Protein AF-A0A6N8U9N2-F1 (afdb_monomer)

Sequence (60 aa):
MLKYYKEFLSNYEYAAWIQTAILIASVAFFVLLVYLVLNKPKNYYKNTSELPLEDDDPLF

Radius of gyration: 21.28 Å; Cα contacts (8 Å, |Δi|>4): 2; chains: 1; bounding box: 47×24×49 Å

pLDDT: mean 81.18, std 13.45, range [50.16, 97.88]

Mean predicted aligned error: 10.76 Å

Structure (mmCIF, N/CA/C/O backbone):
data_AF-A0A6N8U9N2-F1
#
_entry.id   AF-A0A6N8U9N2-F1
#
loop_
_atom_site.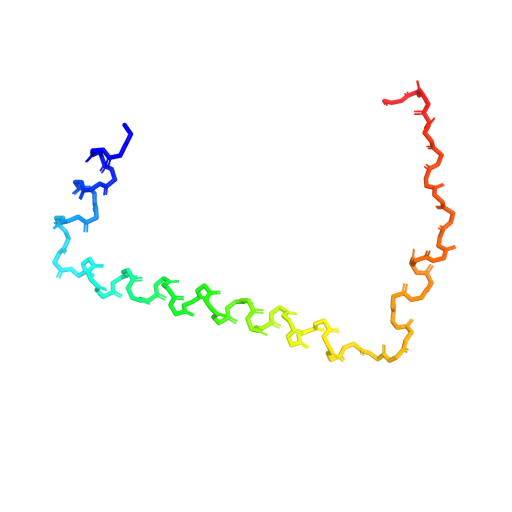group_PDB
_atom_site.id
_atom_site.type_symbol
_atom_site.label_atom_id
_atom_site.label_alt_id
_atom_site.label_comp_id
_atom_site.label_asym_id
_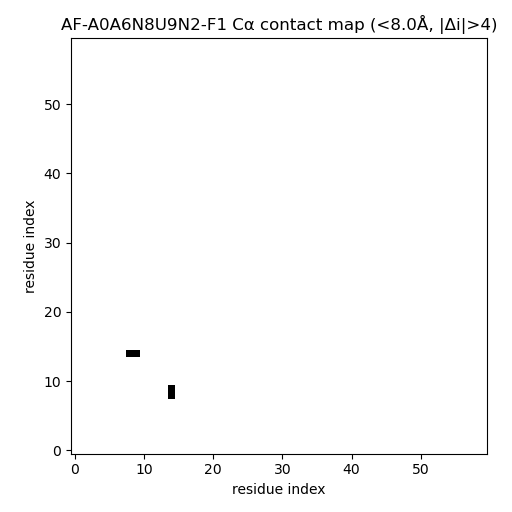atom_site.label_entity_id
_atom_site.label_seq_id
_atom_site.pdbx_PDB_ins_code
_atom_site.Cartn_x
_atom_site.Cartn_y
_atom_site.Cartn_z
_atom_site.occupancy
_atom_site.B_iso_or_equiv
_atom_site.auth_seq_id
_atom_site.auth_comp_id
_atom_site.auth_asym_id
_atom_site.auth_atom_id
_atom_site.pdbx_PDB_model_num
ATOM 1 N N . MET A 1 1 ? -9.150 0.074 -27.377 1.00 58.16 1 MET A N 1
ATOM 2 C CA . MET A 1 1 ? -8.620 0.283 -26.010 1.00 58.16 1 MET A CA 1
ATOM 3 C C . MET A 1 1 ? 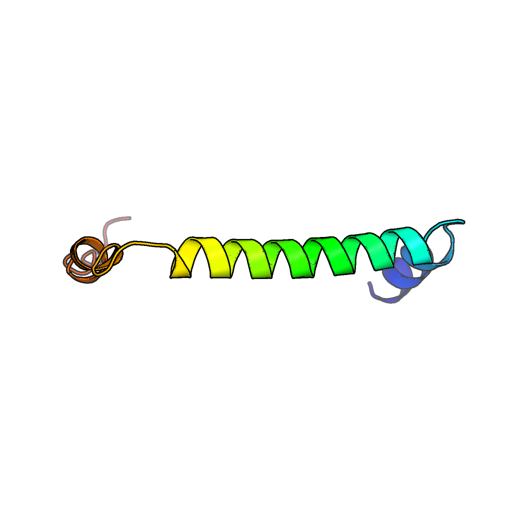-7.513 -0.711 -25.669 1.00 58.16 1 MET A C 1
ATOM 5 O O . MET A 1 1 ? -6.375 -0.277 -25.610 1.00 58.16 1 MET A O 1
ATOM 9 N N . LEU A 1 2 ? -7.769 -2.025 -25.562 1.00 61.75 2 LEU A N 1
ATOM 10 C CA . LEU A 1 2 ? -6.724 -3.019 -25.219 1.00 61.75 2 LEU A CA 1
ATOM 11 C C . LEU A 1 2 ? -5.492 -3.015 -26.152 1.00 61.75 2 LEU A C 1
ATOM 13 O O . LEU A 1 2 ? -4.368 -3.203 -25.698 1.00 61.75 2 LEU A O 1
ATOM 17 N N . LYS A 1 3 ? -5.700 -2.776 -27.456 1.00 61.06 3 LYS A N 1
ATOM 18 C CA . LYS A 1 3 ? -4.626 -2.735 -28.464 1.00 61.06 3 LYS A CA 1
ATOM 19 C C . LYS A 1 3 ? -3.615 -1.607 -28.197 1.00 61.06 3 LYS A C 1
ATOM 21 O O . LYS A 1 3 ? -2.420 -1.851 -28.275 1.00 61.06 3 LYS A O 1
ATOM 26 N N . TYR A 1 4 ? -4.103 -0.435 -27.775 1.00 63.38 4 TYR A N 1
ATOM 27 C CA . TYR A 1 4 ? -3.273 0.722 -27.422 1.00 63.38 4 TYR A CA 1
ATOM 28 C C . TYR A 1 4 ? -2.486 0.503 -26.126 1.00 63.38 4 TYR A C 1
ATOM 30 O O . TYR A 1 4 ? -1.322 0.872 -26.059 1.00 63.38 4 TYR A O 1
ATOM 38 N N . TYR A 1 5 ? -3.074 -0.164 -25.125 1.00 63.25 5 TYR A N 1
ATOM 39 C CA . TYR A 1 5 ? -2.351 -0.541 -23.902 1.00 63.25 5 TYR A CA 1
ATOM 40 C C . TYR A 1 5 ? -1.178 -1.472 -24.196 1.00 63.25 5 TYR A C 1
ATOM 42 O O . TYR A 1 5 ? -0.087 -1.283 -23.667 1.00 63.25 5 TYR A O 1
ATOM 50 N N . LYS A 1 6 ? -1.391 -2.464 -25.067 1.00 61.56 6 LYS A N 1
ATOM 51 C CA . LYS A 1 6 ? -0.332 -3.391 -25.460 1.00 61.56 6 LYS A CA 1
ATOM 52 C C . LYS A 1 6 ? 0.796 -2.656 -26.186 1.00 61.56 6 LYS A C 1
ATOM 54 O O . LYS A 1 6 ? 1.951 -2.869 -25.855 1.00 61.56 6 LYS A O 1
ATOM 59 N N . GLU A 1 7 ? 0.482 -1.762 -27.116 1.00 64.44 7 GLU A N 1
ATOM 60 C CA . GLU A 1 7 ? 1.482 -0.964 -27.842 1.00 64.44 7 GLU A CA 1
ATOM 61 C C . GLU A 1 7 ? 2.268 -0.007 -26.930 1.00 64.44 7 GLU A C 1
ATOM 63 O O . GLU A 1 7 ? 3.486 0.104 -27.071 1.00 64.44 7 GLU A O 1
ATOM 68 N N . PHE A 1 8 ? 1.590 0.621 -25.964 1.00 64.94 8 PHE A N 1
ATOM 69 C CA . PHE A 1 8 ? 2.191 1.537 -24.990 1.00 64.94 8 PHE A CA 1
ATOM 70 C C . PHE A 1 8 ? 3.116 0.814 -24.000 1.00 64.94 8 PHE A C 1
ATOM 72 O O . PHE A 1 8 ? 4.168 1.331 -23.637 1.00 64.94 8 PHE A O 1
ATOM 79 N N . LEU A 1 9 ? 2.748 -0.403 -23.589 1.00 63.59 9 LEU A N 1
ATOM 80 C CA . LEU A 1 9 ? 3.516 -1.200 -22.631 1.00 63.59 9 LEU A CA 1
ATOM 81 C C . LEU A 1 9 ? 4.584 -2.089 -23.282 1.00 63.59 9 LEU A C 1
ATOM 83 O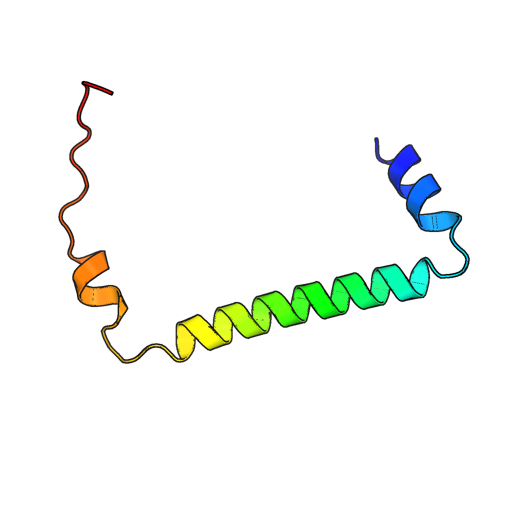 O . LEU A 1 9 ? 5.455 -2.565 -22.574 1.00 63.59 9 LEU A O 1
ATOM 87 N N . SER A 1 10 ? 4.549 -2.340 -24.594 1.00 63.12 10 SER A N 1
ATOM 88 C CA . SER A 1 10 ? 5.490 -3.282 -25.237 1.00 63.12 10 SER A CA 1
ATOM 89 C C . SER A 1 10 ? 6.711 -2.616 -25.881 1.00 63.12 10 SER A C 1
ATOM 91 O O . SER A 1 10 ? 7.683 -3.307 -26.160 1.00 63.12 10 SER A O 1
ATOM 93 N N . ASN A 1 11 ? 6.683 -1.301 -26.131 1.00 64.50 11 ASN A N 1
ATOM 94 C CA . ASN A 1 11 ? 7.716 -0.594 -26.910 1.00 64.50 11 ASN A CA 1
ATOM 95 C C . ASN A 1 11 ? 8.717 0.217 -26.067 1.00 64.50 11 ASN A C 1
ATOM 97 O O . ASN A 1 11 ? 9.434 1.055 -26.608 1.00 64.50 11 ASN A O 1
ATOM 101 N N . TYR A 1 12 ? 8.778 -0.002 -24.752 1.00 70.00 12 TYR A N 1
ATOM 102 C CA . TYR A 1 12 ? 9.724 0.700 -23.883 1.00 70.00 12 TYR A CA 1
ATOM 103 C C . TYR A 1 12 ? 10.867 -0.235 -23.484 1.00 70.00 12 TYR A C 1
ATOM 105 O O . TYR A 1 12 ? 10.616 -1.329 -22.982 1.00 70.00 12 TYR A O 1
ATOM 113 N N . GLU A 1 13 ? 12.113 0.212 -23.656 1.00 75.00 13 GLU A N 1
ATOM 114 C CA . GLU A 1 13 ? 13.342 -0.537 -23.326 1.00 75.00 13 GLU A CA 1
ATOM 115 C C . GLU A 1 13 ? 13.335 -1.085 -21.881 1.00 75.00 13 GLU A C 1
ATOM 117 O O . GLU A 1 13 ? 13.903 -2.134 -21.593 1.00 75.00 13 GLU A O 1
ATOM 122 N N . TYR A 1 14 ? 12.581 -0.430 -20.989 1.00 78.62 14 TYR A N 1
ATOM 123 C CA . TYR A 1 14 ? 12.432 -0.791 -19.577 1.00 78.62 14 TYR A CA 1
ATOM 124 C C . TYR A 1 14 ? 11.011 -1.213 -19.179 1.00 78.62 14 TYR A C 1
ATOM 126 O O . TYR A 1 14 ? 10.697 -1.247 -17.990 1.00 78.62 14 TYR A O 1
ATOM 134 N N . ALA A 1 15 ? 10.135 -1.537 -20.133 1.00 82.12 15 ALA A N 1
ATOM 135 C CA . ALA A 1 15 ? 8.731 -1.851 -19.857 1.00 82.12 15 ALA A CA 1
ATOM 136 C C . ALA A 1 15 ? 8.548 -2.949 -18.797 1.00 82.12 15 ALA A C 1
ATOM 138 O O . ALA A 1 15 ? 7.772 -2.779 -17.859 1.00 82.12 15 ALA A O 1
ATOM 139 N N . ALA A 1 16 ? 9.308 -4.042 -18.902 1.00 81.94 16 ALA A N 1
ATOM 140 C CA . ALA A 1 16 ? 9.252 -5.145 -17.944 1.00 81.94 16 ALA A CA 1
ATOM 141 C C . ALA A 1 16 ? 9.669 -4.709 -16.527 1.00 81.94 16 ALA A C 1
ATOM 143 O O . ALA A 1 16 ? 9.037 -5.094 -15.541 1.00 81.94 16 ALA A O 1
ATOM 144 N N . TRP A 1 17 ? 10.696 -3.862 -16.421 1.00 85.19 17 TRP A N 1
ATOM 145 C CA . TRP A 1 17 ? 11.164 -3.318 -15.146 1.00 85.19 17 TRP A CA 1
ATOM 146 C C . TRP A 1 17 ? 10.147 -2.365 -14.524 1.00 85.19 17 TRP A C 1
ATOM 148 O O . TRP A 1 17 ? 9.831 -2.500 -13.343 1.00 85.19 17 TRP A O 1
ATOM 158 N N . ILE A 1 18 ? 9.581 -1.454 -15.318 1.00 86.94 18 ILE A N 1
ATOM 159 C CA . ILE A 1 18 ? 8.549 -0.513 -14.865 1.00 86.94 18 ILE A CA 1
ATOM 160 C C . ILE A 1 18 ? 7.294 -1.273 -14.427 1.00 86.94 18 ILE A C 1
ATOM 162 O O . ILE A 1 18 ? 6.766 -1.015 -13.348 1.00 86.94 18 ILE A O 1
ATOM 166 N N . GLN A 1 19 ? 6.841 -2.252 -15.212 1.00 85.94 19 GLN A N 1
ATOM 167 C CA . GLN A 1 19 ? 5.689 -3.085 -14.864 1.00 85.94 19 GLN A CA 1
ATOM 168 C C . GLN A 1 19 ? 5.917 -3.843 -13.549 1.00 85.94 19 GLN A C 1
ATOM 170 O O . GLN A 1 19 ? 5.030 -3.882 -12.695 1.00 85.94 19 GLN A O 1
ATOM 175 N N . THR A 1 20 ? 7.114 -4.400 -13.359 1.00 91.44 20 THR A N 1
ATOM 176 C CA . THR A 1 20 ? 7.489 -5.097 -12.120 1.00 91.44 20 THR A CA 1
ATOM 177 C C . THR A 1 20 ? 7.516 -4.136 -10.930 1.00 91.44 20 THR A C 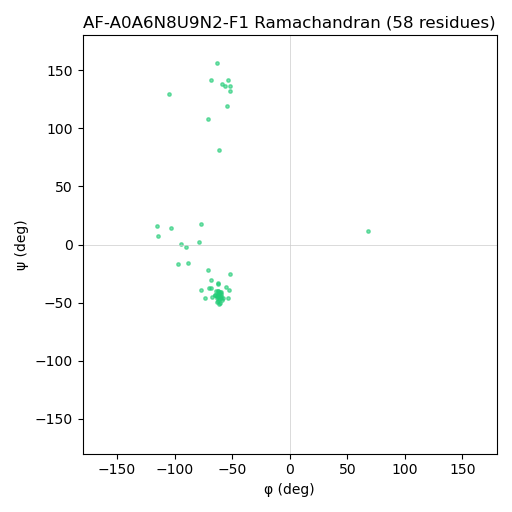1
ATOM 179 O O .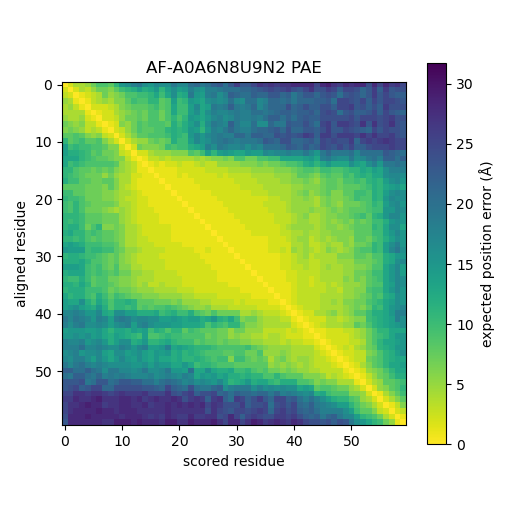 THR A 1 20 ? 6.970 -4.450 -9.873 1.00 91.44 20 THR A O 1
ATOM 182 N N . ALA A 1 21 ? 8.076 -2.937 -11.103 1.00 93.25 21 ALA A N 1
ATOM 183 C CA . ALA A 1 21 ? 8.101 -1.908 -10.068 1.00 93.25 21 ALA A CA 1
ATOM 184 C C . ALA A 1 21 ? 6.686 -1.458 -9.668 1.00 93.25 21 ALA A C 1
ATOM 186 O O . ALA A 1 21 ? 6.395 -1.360 -8.477 1.00 93.25 21 ALA A O 1
ATOM 187 N N . ILE A 1 22 ? 5.787 -1.257 -10.638 1.00 93.44 22 ILE A N 1
ATOM 188 C CA . ILE A 1 22 ? 4.378 -0.911 -10.389 1.00 93.44 22 ILE A CA 1
ATOM 189 C C . ILE A 1 22 ? 3.681 -2.019 -9.598 1.00 93.44 22 ILE A C 1
ATOM 191 O O . ILE A 1 22 ? 2.935 -1.725 -8.662 1.00 93.44 22 ILE A O 1
ATOM 195 N N . LEU A 1 23 ? 3.932 -3.286 -9.935 1.00 94.81 23 LEU A N 1
ATOM 196 C CA . LEU A 1 23 ? 3.345 -4.416 -9.221 1.00 94.81 23 LEU A CA 1
ATOM 197 C C . LEU A 1 23 ? 3.801 -4.440 -7.757 1.00 94.81 23 LEU A C 1
ATOM 199 O O . LEU A 1 23 ? 2.968 -4.522 -6.855 1.00 94.81 23 LEU A O 1
ATOM 203 N N . ILE A 1 24 ? 5.108 -4.307 -7.518 1.00 97.38 24 ILE A N 1
ATOM 204 C CA . ILE A 1 24 ? 5.682 -4.276 -6.166 1.00 97.38 24 ILE A CA 1
ATOM 205 C C . ILE A 1 24 ? 5.137 -3.085 -5.377 1.00 97.38 24 ILE A C 1
ATOM 207 O O . ILE A 1 24 ? 4.695 -3.262 -4.244 1.00 97.38 24 ILE A O 1
ATOM 211 N N . ALA A 1 25 ? 5.123 -1.890 -5.972 1.00 97.31 25 ALA A N 1
ATOM 212 C CA . ALA A 1 25 ? 4.601 -0.687 -5.331 1.00 97.31 25 ALA A CA 1
ATOM 213 C C . ALA A 1 25 ? 3.120 -0.842 -4.959 1.00 97.31 25 ALA A C 1
ATOM 215 O O . ALA 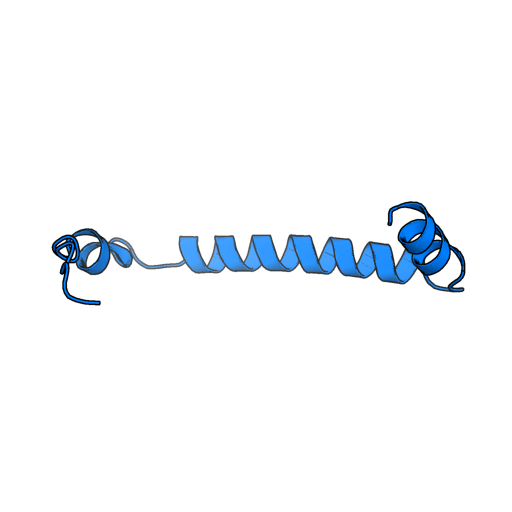A 1 25 ? 2.715 -0.465 -3.861 1.00 97.31 25 ALA A O 1
ATOM 216 N N . SER A 1 26 ? 2.329 -1.457 -5.841 1.00 96.50 26 SER A N 1
ATOM 217 C CA . SER A 1 26 ? 0.910 -1.727 -5.597 1.00 96.50 26 SER A CA 1
ATOM 218 C C . SER A 1 26 ? 0.723 -2.672 -4.411 1.00 96.50 26 SER A C 1
ATOM 220 O O . SER A 1 26 ? -0.032 -2.368 -3.491 1.00 96.50 26 SER A O 1
ATOM 222 N N . VAL A 1 27 ? 1.448 -3.795 -4.382 1.00 97.50 27 VAL A N 1
ATOM 223 C CA . VAL A 1 27 ? 1.388 -4.745 -3.259 1.00 97.50 27 VAL A CA 1
ATOM 224 C C . VAL A 1 27 ? 1.850 -4.081 -1.959 1.00 97.50 27 VAL A C 1
ATOM 226 O O . VAL A 1 27 ? 1.172 -4.201 -0.940 1.00 97.50 27 VAL A O 1
ATOM 229 N N . ALA A 1 28 ? 2.955 -3.334 -1.991 1.00 97.88 28 ALA A N 1
ATOM 230 C CA . ALA A 1 28 ? 3.476 -2.618 -0.830 1.00 97.88 28 ALA A CA 1
ATOM 231 C C . ALA A 1 28 ? 2.473 -1.591 -0.284 1.00 97.88 28 ALA A C 1
ATOM 233 O O . ALA A 1 28 ? 2.295 -1.501 0.929 1.00 97.88 28 ALA A O 1
ATOM 234 N N . PHE A 1 29 ? 1.773 -0.867 -1.162 1.00 97.62 29 PHE A N 1
ATOM 235 C CA . PHE A 1 29 ? 0.709 0.056 -0.775 1.00 97.62 29 PHE A CA 1
ATOM 236 C C . PHE A 1 29 ? -0.415 -0.658 -0.016 1.00 97.62 29 PHE A C 1
ATOM 238 O O . PHE A 1 29 ? -0.807 -0.209 1.060 1.00 97.62 29 PHE A O 1
ATOM 245 N N . PHE A 1 30 ? -0.894 -1.798 -0.522 1.00 97.00 30 PHE A N 1
ATOM 246 C CA . PHE A 1 30 ? -1.940 -2.567 0.158 1.00 97.00 30 PHE A CA 1
ATOM 247 C C . PHE A 1 30 ? -1.476 -3.121 1.503 1.00 97.00 30 PHE A C 1
ATOM 249 O O . PHE A 1 30 ? -2.203 -3.014 2.490 1.00 97.00 30 PHE A O 1
ATOM 256 N N . VAL A 1 31 ? -0.260 -3.666 1.570 1.00 97.88 31 VAL A N 1
ATOM 257 C CA . VAL A 1 31 ? 0.320 -4.153 2.829 1.00 97.88 31 VAL A CA 1
ATOM 258 C C . VAL A 1 31 ? 0.425 -3.017 3.844 1.00 97.88 31 VAL A C 1
ATOM 260 O O . VAL A 1 31 ? 0.042 -3.194 5.000 1.00 97.88 31 VAL A O 1
ATOM 263 N N . LEU A 1 32 ? 0.882 -1.838 3.416 1.00 97.69 32 LEU A N 1
ATOM 264 C CA . LEU A 1 32 ? 0.977 -0.662 4.273 1.00 97.69 32 LEU A CA 1
ATOM 265 C C . LEU A 1 32 ? -0.401 -0.215 4.770 1.00 97.69 32 LEU A C 1
ATOM 267 O O . LEU A 1 32 ? -0.557 0.062 5.955 1.00 97.69 32 LEU A O 1
ATOM 271 N N . LEU A 1 33 ? -1.407 -0.182 3.896 1.00 96.69 33 LEU A N 1
ATOM 272 C CA . LEU A 1 33 ? -2.773 0.196 4.256 1.00 96.69 33 LEU A CA 1
ATOM 273 C C . LEU A 1 33 ? -3.338 -0.765 5.312 1.00 96.69 33 LEU A C 1
ATOM 275 O O . LEU A 1 33 ? -3.794 -0.326 6.368 1.00 96.69 33 LEU A O 1
ATOM 279 N N . VAL A 1 34 ? -3.230 -2.075 5.075 1.00 96.00 34 VAL A N 1
ATOM 280 C CA . VAL A 1 34 ? -3.671 -3.102 6.031 1.00 96.00 34 VAL A CA 1
ATOM 281 C C . VAL A 1 34 ? -2.929 -2.958 7.356 1.00 96.00 34 VAL A C 1
ATOM 283 O O . VAL A 1 34 ? -3.560 -2.951 8.411 1.00 96.00 34 VAL A O 1
ATOM 286 N N . TYR A 1 35 ? -1.609 -2.778 7.317 1.00 96.50 35 TYR A N 1
ATOM 287 C CA . TYR A 1 35 ? -0.811 -2.551 8.517 1.00 96.50 35 TYR A CA 1
ATOM 288 C C . TYR A 1 35 ? -1.294 -1.321 9.296 1.00 96.50 35 TYR A C 1
ATOM 290 O O . TYR A 1 35 ? -1.505 -1.408 10.502 1.00 96.50 35 TYR A O 1
ATOM 298 N N . LEU A 1 36 ? -1.543 -0.193 8.628 1.00 94.69 36 LEU A N 1
ATOM 299 C CA . LEU A 1 36 ? -2.030 1.031 9.271 1.00 94.69 36 LEU A CA 1
ATOM 300 C C . LEU A 1 36 ? -3.409 0.863 9.921 1.00 94.69 36 LEU A C 1
ATOM 302 O O . LEU A 1 36 ? -3.663 1.486 10.954 1.00 94.69 36 LEU A O 1
ATOM 306 N N . VAL A 1 37 ? -4.285 0.048 9.329 1.00 93.31 37 VAL A N 1
ATOM 307 C CA . VAL A 1 37 ? -5.615 -0.262 9.878 1.00 93.31 37 VAL A CA 1
ATOM 308 C C . VAL A 1 37 ? -5.502 -1.197 11.081 1.00 93.31 37 VAL A C 1
ATOM 310 O O . VAL A 1 37 ? -6.104 -0.931 12.119 1.00 93.31 37 VAL A O 1
ATOM 313 N N . LEU A 1 38 ? -4.702 -2.261 10.982 1.00 92.12 38 LEU A N 1
ATOM 314 C CA . LEU A 1 38 ? -4.520 -3.227 12.071 1.00 92.12 38 LEU A CA 1
ATOM 315 C C . LEU A 1 38 ? -3.768 -2.638 13.265 1.00 92.12 38 LEU A C 1
ATOM 317 O O . LEU A 1 38 ? -4.022 -3.026 14.402 1.00 92.12 38 LEU A O 1
ATOM 321 N N . ASN A 1 39 ? -2.867 -1.686 13.021 1.00 92.88 39 ASN A N 1
ATOM 322 C CA . ASN A 1 39 ? -2.097 -1.029 14.071 1.00 92.88 39 ASN A CA 1
ATOM 323 C C . ASN A 1 39 ? -2.901 0.058 14.813 1.00 92.88 39 ASN A C 1
ATOM 325 O O . ASN A 1 39 ? -2.368 0.738 15.692 1.00 92.88 39 ASN A O 1
ATOM 329 N N . LYS A 1 40 ? -4.184 0.258 14.472 1.00 89.62 40 LYS A N 1
ATOM 330 C CA . LYS A 1 40 ? -5.076 1.117 15.256 1.00 89.62 40 LYS A CA 1
ATOM 331 C C . LYS A 1 40 ? -5.371 0.476 16.621 1.00 89.62 40 LYS A C 1
ATOM 333 O O . LYS A 1 40 ? -5.553 -0.738 16.710 1.00 89.62 40 LYS A O 1
ATOM 338 N N . PRO A 1 41 ? -5.454 1.273 17.701 1.00 87.06 41 PRO A N 1
ATOM 339 C CA . PRO A 1 41 ? -5.771 0.752 19.024 1.00 87.06 41 PRO A CA 1
ATOM 340 C C . PRO A 1 41 ? -7.174 0.133 19.056 1.00 87.06 41 PRO A C 1
ATOM 342 O O . PRO A 1 41 ? -8.058 0.484 18.270 1.00 87.06 41 PRO A O 1
ATOM 345 N N . LYS A 1 42 ? -7.401 -0.779 20.008 1.00 77.75 42 LYS A N 1
ATOM 346 C CA . LYS A 1 42 ? -8.733 -1.357 20.236 1.00 77.75 42 LYS A CA 1
ATOM 347 C C . LYS A 1 42 ? -9.766 -0.236 20.402 1.00 77.75 42 LYS A C 1
ATOM 349 O O . LYS A 1 42 ? -9.518 0.727 21.120 1.00 77.75 42 LYS A O 1
ATOM 354 N N . ASN A 1 43 ? -10.926 -0.391 19.762 1.00 82.06 43 ASN A N 1
ATOM 355 C CA . ASN A 1 43 ? -12.025 0.584 19.730 1.00 82.06 43 ASN A CA 1
ATOM 356 C C . ASN A 1 43 ? -11.746 1.896 18.970 1.00 82.06 43 ASN A C 1
ATOM 358 O O . ASN A 1 43 ? -12.564 2.806 19.065 1.00 82.06 43 ASN A O 1
ATOM 362 N N . TYR A 1 44 ? -10.664 2.009 18.187 1.00 86.62 44 TYR A N 1
ATOM 363 C CA . TYR A 1 44 ? -10.382 3.224 17.402 1.00 86.62 44 TYR A CA 1
ATOM 364 C C . TYR A 1 44 ? -11.560 3.665 16.517 1.00 86.62 44 TYR A C 1
ATOM 366 O O . TYR A 1 44 ? -11.853 4.850 16.428 1.00 86.62 44 TYR A O 1
ATOM 374 N N . TYR A 1 45 ? -12.269 2.709 15.914 1.00 85.31 45 TYR A N 1
ATOM 375 C CA . TYR A 1 45 ? -13.416 2.982 15.043 1.00 85.31 45 TYR A CA 1
ATOM 376 C C . TYR A 1 45 ? -14.765 3.025 15.775 1.00 85.31 45 TYR A C 1
ATOM 378 O O . TYR A 1 45 ? -15.772 3.305 15.138 1.00 85.31 45 TYR A O 1
ATOM 386 N N . LYS A 1 46 ? -14.803 2.773 17.092 1.00 85.25 46 LYS A N 1
ATOM 387 C CA . LYS A 1 46 ? -16.048 2.569 17.850 1.00 85.25 46 LYS A CA 1
ATOM 388 C C . LYS A 1 46 ? -16.957 3.800 17.825 1.00 85.25 46 LYS A C 1
ATOM 390 O O . LYS A 1 46 ? -18.111 3.697 17.436 1.00 85.25 46 LYS A O 1
ATOM 395 N N . ASN A 1 47 ? -16.408 4.967 18.158 1.00 81.44 47 ASN A N 1
ATOM 396 C CA . ASN A 1 47 ? -17.174 6.216 18.177 1.00 81.44 47 ASN A CA 1
ATOM 397 C C . ASN A 1 47 ? -17.712 6.581 16.786 1.00 81.44 47 ASN A C 1
ATOM 399 O O . ASN A 1 47 ? -18.788 7.148 16.682 1.00 81.44 47 ASN A O 1
ATOM 403 N N . THR A 1 48 ? -16.974 6.254 15.721 1.00 83.00 48 THR A N 1
ATOM 404 C CA . THR A 1 48 ? -17.402 6.516 14.342 1.00 83.00 48 THR A CA 1
ATOM 405 C C . THR A 1 48 ? -18.450 5.512 13.871 1.00 83.00 48 THR A C 1
ATOM 407 O O . THR A 1 48 ? -19.393 5.901 13.199 1.00 83.00 48 THR A O 1
ATOM 410 N N . SER A 1 49 ? -18.325 4.232 14.231 1.00 82.19 49 SER A N 1
ATOM 411 C CA . SER A 1 49 ? -19.325 3.211 13.888 1.00 82.19 49 SER A CA 1
ATOM 412 C C . SER A 1 49 ? -20.638 3.362 14.655 1.00 82.19 49 SER A C 1
ATOM 414 O O . SER A 1 49 ? -21.651 2.822 14.231 1.00 82.19 49 SER A O 1
ATOM 416 N N . GLU A 1 50 ? -20.601 4.044 15.801 1.00 85.62 50 GLU A N 1
ATOM 417 C CA . GLU A 1 50 ? -21.761 4.328 16.653 1.00 85.62 50 GLU A CA 1
ATOM 418 C C . GLU A 1 50 ? -22.390 5.697 16.355 1.00 85.62 50 GLU A C 1
ATOM 420 O O . GLU A 1 50 ? -23.364 6.069 17.012 1.00 85.62 50 GLU A O 1
ATOM 425 N N . LEU A 1 51 ? -21.855 6.454 15.386 1.00 84.69 51 LEU A N 1
ATOM 426 C CA . LEU A 1 51 ? -22.522 7.665 14.917 1.00 84.69 51 LEU A CA 1
ATOM 427 C C . LEU A 1 51 ? -23.914 7.287 14.390 1.00 84.69 51 LEU A C 1
ATOM 429 O O . LEU A 1 51 ? -24.046 6.259 13.716 1.00 84.69 51 LEU A O 1
ATOM 433 N N . PRO A 1 52 ? -24.949 8.091 14.693 1.00 84.00 52 PRO A N 1
ATOM 434 C CA . PRO A 1 52 ? -26.234 7.926 14.035 1.00 84.00 52 PRO A CA 1
ATOM 435 C C . PRO A 1 52 ? -26.011 7.951 12.522 1.00 84.00 52 PRO A C 1
ATOM 437 O O . PRO A 1 52 ? -25.154 8.691 12.033 1.00 84.00 52 PRO A O 1
ATOM 440 N N . LEU A 1 53 ? -26.749 7.101 11.803 1.00 78.75 53 LEU A N 1
ATOM 441 C CA . LEU A 1 53 ? -26.788 7.167 10.345 1.00 78.75 53 LEU A CA 1
ATOM 442 C C . LEU A 1 53 ? -27.120 8.614 9.976 1.00 78.75 53 LEU A C 1
ATOM 444 O O . LEU A 1 53 ? -28.010 9.198 10.593 1.00 78.75 53 LEU A O 1
ATOM 448 N N . GLU A 1 54 ? -26.367 9.198 9.043 1.00 73.81 54 GLU A N 1
ATOM 449 C CA . GLU A 1 54 ? -26.771 10.477 8.466 1.00 73.81 54 GLU A CA 1
ATOM 450 C C . GLU A 1 54 ? -28.189 10.269 7.933 1.00 73.81 54 GLU A C 1
ATOM 452 O O . GLU A 1 54 ? -28.423 9.352 7.142 1.00 73.81 54 GLU A O 1
ATOM 457 N N . ASP A 1 55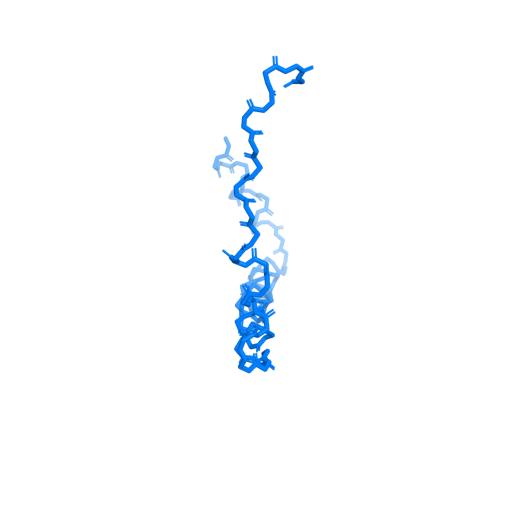 ? -29.144 11.030 8.470 1.00 70.38 55 ASP A N 1
ATOM 458 C CA . ASP A 1 55 ? -30.512 10.994 7.976 1.00 70.38 55 ASP A CA 1
ATOM 459 C C . ASP A 1 55 ? -30.456 11.313 6.475 1.00 70.38 55 ASP A C 1
ATOM 461 O O . ASP A 1 55 ? -29.714 12.212 6.071 1.00 70.38 55 ASP A O 1
ATOM 465 N N . ASP A 1 56 ? -31.202 10.565 5.653 1.00 66.81 56 ASP A N 1
ATOM 466 C CA . ASP A 1 56 ? -31.402 10.874 4.234 1.00 66.81 56 ASP A CA 1
ATOM 467 C C . ASP A 1 56 ? -32.090 12.248 4.149 1.00 66.81 56 ASP A C 1
ATOM 469 O O . ASP A 1 56 ? -33.316 12.330 4.073 1.00 66.81 56 AS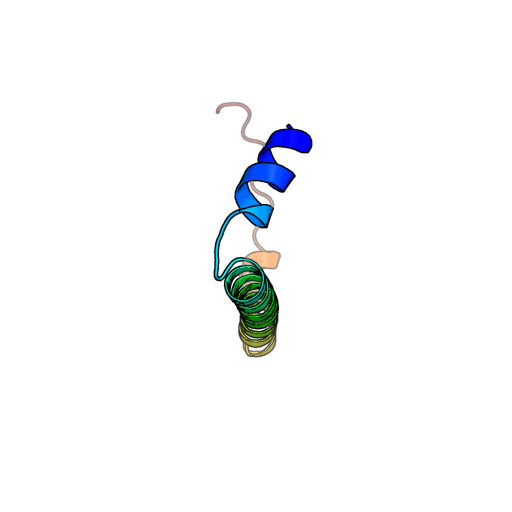P A O 1
ATOM 473 N N . ASP A 1 57 ? -31.325 13.334 4.255 1.00 62.53 57 ASP A N 1
ATOM 474 C CA . ASP A 1 57 ? -31.842 14.695 4.224 1.00 62.53 57 ASP A CA 1
ATOM 475 C C . ASP A 1 57 ? -32.284 14.970 2.775 1.00 62.53 57 ASP A C 1
ATOM 477 O O . ASP A 1 57 ? -31.438 15.089 1.886 1.00 62.53 57 ASP A O 1
ATOM 481 N N . PRO A 1 58 ? -33.595 15.040 2.469 1.00 63.50 58 PRO A N 1
ATOM 482 C CA . PRO A 1 58 ? -34.087 15.070 1.091 1.00 63.50 58 PRO A CA 1
ATOM 483 C C . PRO A 1 58 ? -33.924 16.448 0.420 1.00 63.50 58 PRO A C 1
ATOM 485 O O . PRO A 1 58 ? -34.598 16.745 -0.568 1.00 63.50 58 PRO A O 1
ATOM 488 N N . LEU A 1 59 ? -33.075 17.316 0.975 1.00 62.69 59 LEU A N 1
ATOM 489 C CA . LEU A 1 59 ? -32.917 18.720 0.592 1.00 62.69 59 LEU A CA 1
ATOM 490 C C . LEU A 1 59 ? -31.549 19.065 -0.026 1.00 62.69 59 LEU A C 1
ATOM 492 O O . LEU A 1 59 ? -31.328 20.241 -0.327 1.00 62.69 59 LEU A O 1
ATOM 496 N N . PHE A 1 60 ? -30.686 18.075 -0.295 1.00 50.16 60 PHE A N 1
ATOM 497 C CA . PHE A 1 60 ? -29.494 18.225 -1.146 1.00 50.16 60 PHE A CA 1
ATOM 498 C C . PHE A 1 60 ? -29.363 17.097 -2.172 1.00 50.16 60 PHE A C 1
ATOM 500 O O . PHE A 1 60 ? -29.447 15.915 -1.779 1.00 50.16 60 PHE A O 1
#

Secondary structure (DSSP, 8-state):
-HHHHHHHHHS-TTHHHHHHHHHHHHHHHHHHHHHHHHTSPTTTTHHHHTSPPPP--TT-

Foldseek 3Di:
DVVVVCVVQVPDPCSVVVVVVVVVVVVVVVVVVVVVVVPDDPCNCVVVVPPPDDPVPVPD

Nearest PDB structures (foldseek):
  6spf-assembly1_o  TM=4.638E-01  e=7.873E+00  Pseudomonas aeruginosa

Solvent-accessible surface area (backbone atoms only — not comparable to full-atom values): 3776 Å² total; per-residue (Å²): 110,73,68,56,54,50,56,68,54,67,75,44,100,53,32,71,58,52,54,50,50,52,51,51,50,50,52,51,50,52,52,49,52,51,48,60,59,68,69,46,60,91,69,70,60,46,71,68,73,66,48,76,76,80,71,87,62,91,84,119